Protein AF-A0AAV9BEG5-F1 (afdb_monomer_lite)

Sequence (124 aa):
MAVQIPEHLAKHAKHTQTSGGVSIRSVDGPQRRSVVCEASPNKKPDSAAKRARQSEKRRLYNKAKKSEVKTRMKKVFEALEVLKKKPEPQAEELVPVEKLIGEAYSAIDKAVNSGLLKQCSRFA

Organism: Acorus gramineus (NCBI:txid55184)

Structure (mmCIF, N/CA/C/O backbone):
data_AF-A0AAV9BEG5-F1
#
_entry.id   AF-A0AAV9BEG5-F1
#
loop_
_atom_site.group_PDB
_atom_site.id
_atom_site.type_symbol
_atom_site.label_atom_id
_atom_site.label_alt_id
_atom_site.label_comp_id
_atom_site.label_asym_id
_atom_site.label_entity_id
_atom_site.label_seq_id
_atom_site.pdbx_PDB_ins_code
_atom_site.Cartn_x
_atom_site.Cartn_y
_atom_site.Cartn_z
_atom_site.occupancy
_atom_site.B_iso_or_equiv
_atom_site.auth_seq_id
_atom_site.auth_comp_id
_atom_site.auth_asym_id
_atom_site.auth_atom_id
_atom_site.pdbx_PDB_model_num
ATOM 1 N N . MET A 1 1 ? -37.177 -30.168 -10.537 1.00 41.28 1 MET A N 1
ATOM 2 C CA . MET A 1 1 ? -36.315 -31.125 -9.816 1.00 41.28 1 MET A CA 1
ATOM 3 C C . MET A 1 1 ? -35.886 -32.208 -10.789 1.00 41.28 1 MET A C 1
ATOM 5 O O . MET A 1 1 ? -36.743 -32.943 -11.248 1.00 41.28 1 MET A O 1
ATOM 9 N N . ALA A 1 2 ? -34.604 -32.249 -11.139 1.00 39.66 2 ALA A N 1
ATOM 10 C CA . ALA A 1 2 ? -33.922 -33.407 -11.721 1.00 39.66 2 ALA A CA 1
ATOM 11 C C . ALA A 1 2 ? -32.423 -33.150 -11.529 1.00 39.66 2 ALA A C 1
ATOM 13 O O . ALA A 1 2 ? -31.738 -32.581 -12.373 1.00 39.66 2 ALA A O 1
ATOM 14 N N . VAL A 1 3 ? -31.975 -33.436 -10.311 1.00 42.16 3 VAL A N 1
ATOM 15 C CA . VAL A 1 3 ? -30.566 -33.614 -9.967 1.00 42.16 3 VAL A CA 1
ATOM 16 C C . VAL A 1 3 ? -30.187 -34.986 -10.515 1.00 42.16 3 VAL A C 1
ATOM 18 O O . VAL A 1 3 ? -30.962 -35.904 -10.287 1.00 42.16 3 VAL A O 1
ATOM 21 N N . GLN A 1 4 ? -29.068 -35.115 -11.235 1.00 36.66 4 GLN A N 1
ATOM 22 C CA . GLN A 1 4 ? -28.200 -36.301 -11.179 1.00 36.66 4 GLN A CA 1
ATOM 23 C C . GLN A 1 4 ? -26.872 -36.040 -11.930 1.00 36.66 4 GLN A C 1
ATOM 25 O O . GLN A 1 4 ? -26.803 -35.991 -13.153 1.00 36.66 4 GLN A O 1
ATOM 30 N N . ILE A 1 5 ? -25.811 -35.874 -11.150 1.00 46.75 5 ILE A N 1
ATOM 31 C CA . ILE A 1 5 ? -24.390 -36.193 -11.403 1.00 46.75 5 ILE A CA 1
ATOM 32 C C . ILE A 1 5 ? -23.997 -36.994 -10.132 1.00 46.75 5 ILE A C 1
ATOM 34 O O . ILE A 1 5 ? -24.622 -36.693 -9.107 1.00 46.75 5 ILE A O 1
ATOM 38 N N . PRO A 1 6 ? -23.009 -37.923 -10.057 1.00 48.59 6 PRO A N 1
ATOM 39 C CA . PRO A 1 6 ? -21.969 -38.367 -11.014 1.00 48.59 6 PRO A CA 1
ATOM 40 C C . PRO A 1 6 ? -21.786 -39.904 -11.106 1.00 48.59 6 PRO A C 1
ATOM 42 O O . PRO A 1 6 ? -22.209 -40.634 -10.221 1.00 48.59 6 PRO A O 1
ATOM 45 N N . GLU A 1 7 ? -20.960 -40.383 -12.046 1.00 49.00 7 GLU A N 1
ATOM 46 C CA . GLU A 1 7 ? -20.067 -41.520 -11.760 1.00 49.00 7 GLU A CA 1
ATOM 47 C C . GLU A 1 7 ? -18.611 -41.224 -12.178 1.00 49.00 7 GLU A C 1
ATOM 49 O O . GLU A 1 7 ? -18.271 -41.023 -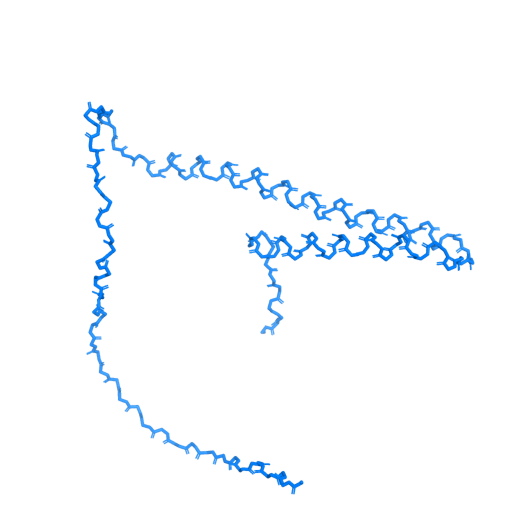13.341 1.00 49.00 7 GLU A O 1
ATOM 54 N N . HIS A 1 8 ? -17.764 -41.150 -11.148 1.00 39.94 8 HIS A N 1
ATOM 55 C CA . HIS A 1 8 ? -16.357 -41.575 -11.054 1.00 39.94 8 HIS A CA 1
ATOM 56 C C . HIS A 1 8 ? -16.105 -42.941 -11.765 1.00 39.94 8 HIS A C 1
ATOM 58 O O . HIS A 1 8 ? -17.055 -43.676 -11.965 1.00 39.94 8 HIS A O 1
ATOM 64 N N . LEU A 1 9 ? -14.930 -43.460 -12.146 1.00 40.06 9 LEU A N 1
ATOM 65 C CA . LEU A 1 9 ? -13.501 -43.251 -11.885 1.00 40.06 9 LEU A CA 1
ATOM 66 C C . LEU A 1 9 ? -12.718 -44.209 -12.833 1.00 40.06 9 LEU A C 1
ATOM 68 O O . LEU A 1 9 ? -13.266 -45.220 -13.253 1.00 40.06 9 LEU A O 1
ATOM 72 N N . ALA A 1 10 ? -11.410 -43.964 -13.009 1.00 41.59 10 ALA A N 1
ATOM 73 C CA . ALA A 1 10 ? -10.344 -44.887 -13.473 1.00 41.59 10 ALA A CA 1
ATOM 74 C C . ALA A 1 10 ? -10.103 -44.965 -15.002 1.00 41.59 10 ALA A C 1
ATOM 76 O O . ALA A 1 10 ? -10.878 -45.529 -15.757 1.00 41.59 10 ALA A O 1
ATOM 77 N N . LYS A 1 11 ? -9.097 -44.252 -15.539 1.00 40.84 11 LYS A N 1
ATOM 78 C CA . LYS A 1 11 ? -7.650 -44.593 -15.610 1.00 40.84 11 LYS A CA 1
ATOM 79 C C . LYS A 1 11 ? -7.363 -45.861 -16.435 1.00 40.84 11 LYS A C 1
ATOM 81 O O . LYS A 1 11 ? -7.625 -46.948 -15.955 1.00 40.84 11 LYS A O 1
ATOM 86 N N . HIS A 1 12 ? -6.687 -45.718 -17.584 1.00 33.56 12 HIS A N 1
ATOM 87 C CA . HIS A 1 12 ? -5.327 -46.249 -17.781 1.00 33.56 12 HIS A CA 1
ATOM 88 C C . HIS A 1 12 ? -4.640 -45.702 -19.051 1.00 33.56 12 HIS A C 1
ATOM 90 O O . HIS A 1 12 ? -5.161 -45.746 -20.159 1.00 33.56 12 HIS A O 1
ATOM 96 N N . ALA A 1 13 ? -3.444 -45.170 -18.792 1.00 36.59 13 ALA A N 1
ATOM 97 C CA . ALA A 1 13 ? -2.282 -44.870 -19.625 1.00 36.59 13 ALA A CA 1
ATOM 98 C C . ALA A 1 13 ? -2.229 -45.361 -21.083 1.00 36.59 13 ALA A C 1
ATOM 100 O O . ALA A 1 13 ? -2.401 -46.551 -21.320 1.00 36.59 13 ALA A O 1
ATOM 101 N N . LYS A 1 14 ? -1.724 -44.486 -21.977 1.00 36.12 14 LYS A N 1
ATOM 102 C CA . LYS A 1 14 ? -0.589 -44.782 -22.882 1.00 36.12 14 LYS A CA 1
ATOM 103 C C . LYS A 1 14 ? 0.304 -43.541 -23.041 1.00 36.12 14 LYS A C 1
ATOM 105 O O . LYS A 1 14 ? -0.164 -42.467 -23.403 1.00 36.12 14 LYS A O 1
ATOM 110 N N . HIS A 1 15 ? 1.585 -43.700 -22.715 1.00 32.56 15 HIS A N 1
ATOM 111 C CA . HIS A 1 15 ? 2.671 -42.790 -23.073 1.00 32.56 15 HIS A CA 1
ATOM 112 C C . HIS A 1 15 ? 3.015 -42.957 -24.553 1.00 32.56 15 HIS A C 1
ATOM 114 O O . HIS A 1 15 ? 3.230 -44.084 -24.987 1.00 32.56 15 HIS A O 1
ATOM 120 N N . THR A 1 16 ? 3.213 -41.850 -25.266 1.00 36.50 16 THR A N 1
ATOM 121 C CA . THR A 1 16 ? 4.138 -41.787 -26.407 1.00 36.50 16 THR A CA 1
ATOM 122 C C . THR A 1 16 ? 4.803 -40.417 -26.416 1.00 36.50 16 THR A C 1
ATOM 124 O O . THR A 1 16 ? 4.159 -39.394 -26.638 1.00 36.50 16 THR A O 1
ATOM 127 N N . GLN A 1 17 ? 6.100 -40.413 -26.119 1.00 39.44 17 GLN A N 1
ATOM 128 C CA . GLN A 1 17 ? 6.995 -39.285 -26.332 1.00 39.44 17 GLN A CA 1
ATOM 129 C C . GLN A 1 17 ? 7.262 -39.165 -27.834 1.00 39.44 17 GLN A C 1
ATOM 131 O O . GLN A 1 17 ? 7.709 -40.140 -28.429 1.00 39.44 17 GLN A O 1
ATOM 136 N N . THR A 1 18 ? 7.065 -37.990 -28.432 1.00 33.19 18 THR A N 1
ATOM 137 C CA . THR A 1 18 ? 7.748 -37.628 -29.683 1.00 33.19 18 THR A CA 1
ATOM 138 C C . THR A 1 18 ? 8.063 -36.136 -29.680 1.00 33.19 18 THR A C 1
ATOM 140 O O . THR A 1 18 ? 7.176 -35.286 -29.642 1.00 33.19 18 THR A O 1
ATOM 143 N N . SER A 1 19 ? 9.356 -35.844 -29.700 1.00 42.41 19 SER A N 1
ATOM 144 C CA . SER A 1 19 ? 9.985 -34.549 -29.940 1.00 42.41 19 SER A CA 1
ATOM 145 C C . SER A 1 19 ? 9.446 -33.847 -31.193 1.00 42.41 19 SER A C 1
ATOM 147 O O . SER A 1 19 ? 9.484 -34.421 -32.279 1.00 42.41 19 SER A O 1
ATOM 149 N N . GLY A 1 20 ? 9.032 -32.586 -31.073 1.00 36.75 20 GLY A N 1
ATOM 150 C CA . GLY A 1 20 ? 8.666 -31.746 -32.217 1.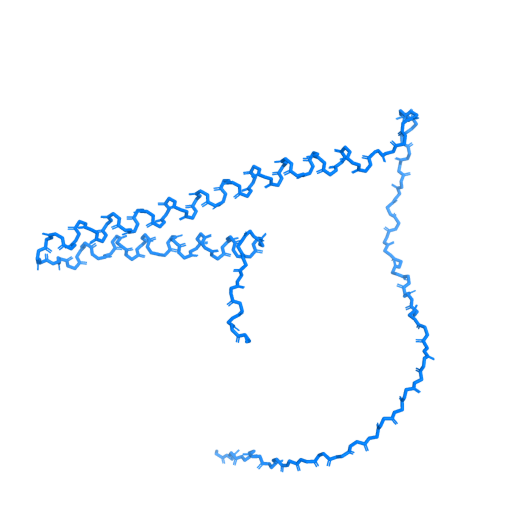00 36.75 20 GLY A CA 1
ATOM 151 C C . GLY A 1 20 ? 8.671 -30.274 -31.817 1.00 36.75 20 GLY A C 1
ATOM 152 O O . GLY A 1 20 ? 8.039 -29.904 -30.835 1.00 36.75 20 GLY A O 1
ATOM 153 N N . GLY A 1 21 ? 9.465 -29.467 -32.520 1.00 38.88 21 GLY A N 1
ATOM 154 C CA . GLY A 1 21 ? 9.955 -28.158 -32.088 1.00 38.88 21 GLY A CA 1
ATOM 155 C C . GLY A 1 21 ? 8.910 -27.098 -31.728 1.00 38.88 21 GLY A C 1
ATOM 156 O O . GLY A 1 21 ? 7.783 -27.071 -32.219 1.00 38.88 21 GLY A O 1
ATOM 157 N N . VAL A 1 22 ? 9.343 -26.162 -30.881 1.00 38.16 22 VAL A N 1
ATOM 158 C CA . VAL A 1 22 ? 8.612 -24.933 -30.562 1.00 38.16 22 VAL A CA 1
ATOM 159 C C . VAL A 1 22 ? 8.557 -24.068 -31.823 1.00 38.16 22 VAL A C 1
ATOM 161 O O . VAL A 1 22 ? 9.480 -23.315 -32.121 1.00 38.16 22 VAL A O 1
ATOM 164 N N . SER A 1 23 ? 7.467 -24.186 -32.580 1.00 46.78 23 SER A N 1
ATOM 165 C CA . SER A 1 23 ? 7.126 -23.250 -33.649 1.00 46.78 23 SER A CA 1
ATOM 166 C C . SER A 1 23 ? 6.717 -21.923 -33.014 1.00 46.78 23 SER A C 1
ATOM 168 O O . SER A 1 23 ? 5.563 -21.732 -32.624 1.00 46.78 23 SER A O 1
ATOM 170 N N . ILE A 1 24 ? 7.670 -21.002 -32.893 1.00 49.75 24 ILE A N 1
ATOM 171 C CA . ILE A 1 24 ? 7.411 -19.624 -32.479 1.00 49.75 24 ILE A CA 1
ATOM 172 C C . ILE A 1 24 ? 6.557 -18.989 -33.582 1.00 49.75 24 ILE A C 1
ATOM 174 O O . ILE A 1 24 ? 7.052 -18.687 -34.664 1.00 49.75 24 ILE A O 1
ATOM 178 N N . ARG A 1 25 ? 5.248 -18.847 -33.355 1.00 47.00 25 ARG A N 1
ATOM 179 C CA . ARG A 1 25 ? 4.385 -18.082 -34.261 1.00 47.00 25 ARG A CA 1
ATOM 180 C C . ARG A 1 25 ? 4.779 -16.614 -34.130 1.00 47.00 25 ARG A C 1
ATOM 182 O O . ARG A 1 25 ? 4.572 -16.021 -33.071 1.00 47.00 25 ARG A O 1
ATOM 189 N N . SER A 1 26 ? 5.366 -16.051 -35.181 1.00 47.28 26 SER A N 1
ATOM 190 C CA . SER A 1 26 ? 5.601 -14.615 -35.293 1.00 47.28 26 SER A CA 1
ATOM 191 C C . SER A 1 26 ? 4.254 -13.906 -35.224 1.00 47.28 26 SER A C 1
ATOM 193 O O . SER A 1 26 ? 3.425 -14.024 -36.120 1.00 47.28 26 SER A O 1
ATOM 195 N N . VAL A 1 27 ? 4.002 -13.219 -34.115 1.00 53.44 27 VAL A N 1
ATOM 196 C CA . VAL A 1 27 ? 2.911 -12.256 -34.031 1.00 53.44 27 VAL A CA 1
ATOM 197 C C . VAL A 1 27 ? 3.349 -11.024 -34.814 1.00 53.44 27 VAL A C 1
ATOM 199 O O . VAL A 1 27 ? 4.158 -10.235 -34.327 1.00 53.44 27 VAL A O 1
ATOM 202 N N . ASP A 1 28 ? 2.840 -10.873 -36.036 1.00 51.19 28 ASP A N 1
ATOM 203 C CA . ASP A 1 28 ? 2.933 -9.628 -36.803 1.00 51.19 28 ASP A CA 1
ATOM 204 C C . ASP A 1 28 ? 2.076 -8.557 -36.113 1.00 51.19 28 ASP A C 1
ATOM 206 O O . ASP A 1 28 ? 0.944 -8.257 -36.487 1.00 51.19 28 ASP A O 1
ATOM 210 N N . GLY A 1 29 ? 2.605 -8.017 -35.015 1.00 57.19 29 GLY A N 1
ATOM 211 C CA . GLY A 1 29 ? 2.095 -6.800 -34.401 1.00 57.19 29 GLY A CA 1
ATOM 212 C C . GLY A 1 29 ? 2.393 -5.598 -35.304 1.00 57.19 29 GLY A C 1
ATOM 213 O O . GLY A 1 29 ? 3.387 -5.616 -36.034 1.00 57.19 29 GLY A O 1
ATOM 214 N N . PRO A 1 30 ? 1.570 -4.534 -35.260 1.00 51.09 30 PRO A N 1
ATOM 215 C CA . PRO A 1 30 ? 1.730 -3.380 -36.136 1.00 51.09 30 PRO A CA 1
ATOM 216 C C . PRO A 1 30 ? 3.145 -2.820 -35.999 1.00 51.09 30 PRO A C 1
ATOM 218 O O . PRO A 1 30 ? 3.570 -2.443 -34.901 1.00 51.09 30 PRO A O 1
ATOM 221 N N . GLN A 1 31 ? 3.875 -2.806 -37.120 1.00 56.38 31 GLN A N 1
ATOM 222 C CA . GLN A 1 31 ? 5.235 -2.292 -37.209 1.00 56.38 31 GLN A CA 1
ATOM 223 C C . GLN A 1 31 ? 5.262 -0.870 -36.653 1.00 56.38 31 GLN A C 1
ATOM 225 O O . GLN A 1 31 ? 4.831 0.092 -37.292 1.00 56.38 31 GLN A O 1
ATOM 230 N N . ARG A 1 32 ? 5.770 -0.727 -35.427 1.00 57.41 32 ARG A N 1
ATOM 231 C CA . ARG A 1 32 ? 6.131 0.576 -34.884 1.00 57.41 32 ARG A CA 1
ATOM 232 C C . ARG A 1 32 ? 7.225 1.110 -35.794 1.00 57.41 32 ARG A C 1
ATOM 234 O O . ARG A 1 32 ? 8.350 0.627 -35.720 1.00 57.41 32 ARG A O 1
ATOM 241 N N . ARG A 1 33 ? 6.887 2.068 -36.662 1.00 55.16 33 ARG A N 1
ATOM 242 C CA . ARG A 1 33 ? 7.860 2.834 -37.446 1.00 55.16 33 ARG A CA 1
ATOM 243 C C . ARG A 1 33 ? 8.948 3.319 -36.489 1.00 55.16 33 ARG A C 1
ATOM 245 O O . ARG A 1 33 ? 8.705 4.193 -35.658 1.00 55.16 33 ARG A O 1
ATOM 252 N N . SER A 1 34 ? 10.125 2.708 -36.567 1.00 53.28 34 SER A N 1
ATOM 253 C CA . SER A 1 34 ? 11.308 3.172 -35.863 1.00 53.28 34 SER A CA 1
ATOM 254 C C . SER A 1 34 ? 11.764 4.440 -36.566 1.00 53.28 34 SER A C 1
ATOM 256 O O . SER A 1 34 ? 12.466 4.383 -37.572 1.00 53.28 34 SER A O 1
ATOM 258 N N . VAL A 1 35 ? 11.321 5.591 -36.071 1.00 52.88 35 VAL A N 1
ATOM 259 C CA . VAL A 1 35 ? 11.958 6.858 -36.417 1.00 52.88 35 VAL A CA 1
ATOM 260 C C . VAL A 1 35 ? 13.346 6.808 -35.784 1.00 52.88 35 VAL A C 1
ATOM 262 O O . VAL A 1 35 ? 13.502 6.968 -34.574 1.00 52.88 35 VAL A O 1
ATOM 265 N N . VAL A 1 36 ? 14.343 6.469 -36.598 1.00 49.38 36 VAL A N 1
ATOM 266 C CA . VAL A 1 36 ? 15.755 6.583 -36.243 1.00 49.38 36 VAL A CA 1
ATOM 267 C C . VAL A 1 36 ? 16.060 8.077 -36.197 1.00 49.38 36 VAL A C 1
ATOM 269 O O . VAL A 1 36 ? 16.194 8.720 -37.231 1.00 49.38 36 VAL A O 1
ATOM 272 N N . CYS A 1 37 ? 16.130 8.649 -34.996 1.00 52.97 37 CYS A N 1
ATOM 273 C CA . CYS A 1 37 ? 16.868 9.891 -34.812 1.00 52.97 37 CYS A CA 1
ATOM 274 C C . CYS A 1 37 ? 18.356 9.558 -34.945 1.00 52.97 37 CYS A C 1
ATOM 276 O O . CYS A 1 37 ? 18.903 8.825 -34.117 1.00 52.97 37 CYS A O 1
ATOM 278 N N . GLU A 1 38 ? 18.999 10.108 -35.972 1.00 54.25 38 GLU A N 1
ATOM 279 C CA . GLU A 1 38 ? 20.453 10.152 -36.136 1.00 54.25 38 GLU A CA 1
ATOM 280 C C . GLU A 1 38 ? 21.106 11.037 -35.060 1.00 54.25 38 GLU A C 1
ATOM 282 O O . GLU A 1 38 ? 21.618 12.121 -35.310 1.00 54.25 38 GLU A O 1
ATOM 287 N N . ALA A 1 39 ? 21.074 10.579 -33.815 1.00 54.34 39 ALA A N 1
ATOM 288 C CA . ALA A 1 39 ? 21.858 11.140 -32.725 1.00 54.34 39 ALA A CA 1
ATOM 289 C C . ALA A 1 39 ? 22.340 9.975 -31.861 1.00 54.34 39 ALA A C 1
ATOM 291 O O . ALA A 1 39 ? 21.837 9.720 -30.768 1.00 54.34 39 ALA A O 1
ATOM 292 N N . SER A 1 40 ? 23.269 9.195 -32.410 1.00 56.94 40 SER A N 1
ATOM 293 C CA . SER A 1 40 ? 23.811 8.007 -31.758 1.00 56.94 40 SER A CA 1
ATOM 294 C C . SER A 1 40 ? 24.975 8.408 -30.841 1.00 56.94 40 SER A C 1
ATOM 296 O O . SER A 1 40 ? 26.044 8.757 -31.344 1.00 56.94 40 SER A O 1
ATOM 298 N N . PRO A 1 41 ? 24.862 8.358 -29.499 1.00 60.72 41 PRO A N 1
ATOM 299 C CA . PRO A 1 41 ? 26.057 8.194 -28.690 1.00 60.72 41 PRO A CA 1
ATOM 300 C C . PRO A 1 41 ? 26.603 6.790 -28.988 1.00 60.72 41 PRO A C 1
ATOM 302 O O . PRO A 1 41 ? 25.924 5.801 -28.728 1.00 60.72 41 PRO A O 1
ATOM 305 N N . ASN A 1 42 ? 27.828 6.702 -29.516 1.00 62.97 42 ASN A N 1
ATOM 306 C CA . ASN A 1 42 ? 28.557 5.478 -29.913 1.00 62.97 42 ASN A CA 1
ATOM 307 C C . ASN A 1 42 ? 28.832 4.459 -28.772 1.00 62.97 42 ASN A C 1
ATOM 309 O O . ASN A 1 42 ? 29.795 3.694 -28.810 1.00 62.97 42 ASN A O 1
ATOM 313 N N . LYS A 1 43 ? 28.019 4.429 -27.714 1.00 67.69 43 LYS A N 1
ATOM 314 C CA . LYS A 1 43 ? 28.169 3.542 -26.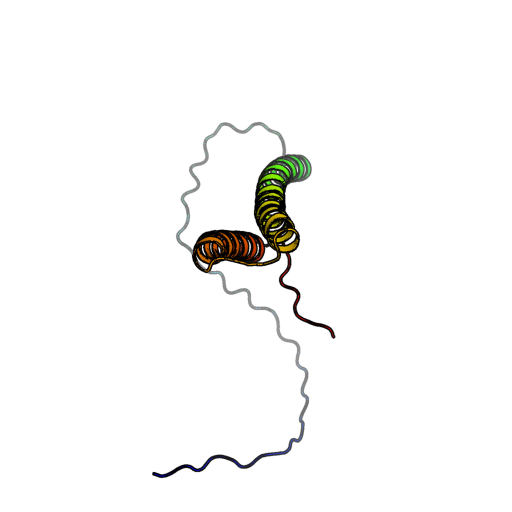560 1.00 67.69 43 LYS A CA 1
ATOM 315 C C . LYS A 1 43 ? 27.123 2.439 -26.644 1.00 67.69 43 LYS A C 1
ATOM 317 O O . LYS A 1 43 ? 25.924 2.713 -26.661 1.00 67.69 43 LYS A O 1
ATOM 322 N N . LYS A 1 44 ? 27.586 1.184 -26.662 1.00 74.56 44 LYS A N 1
ATOM 323 C CA . LYS A 1 44 ? 26.710 0.009 -26.571 1.00 74.56 44 LYS A CA 1
ATOM 324 C C . LYS A 1 44 ? 25.767 0.177 -25.370 1.00 74.56 44 LYS A C 1
ATOM 326 O O . LYS A 1 44 ? 26.223 0.639 -24.321 1.00 74.56 44 LYS A O 1
ATOM 331 N N . PRO A 1 45 ? 24.476 -0.178 -25.490 1.00 74.25 45 PRO A N 1
ATOM 332 C CA . PRO A 1 45 ? 23.547 -0.082 -24.375 1.00 74.25 45 PRO A CA 1
ATOM 333 C C . PRO A 1 45 ? 24.033 -0.981 -23.235 1.00 74.25 45 PRO A C 1
ATOM 335 O O . PRO A 1 45 ? 23.955 -2.206 -23.314 1.00 74.25 45 PRO A O 1
ATOM 338 N N . ASP A 1 46 ? 24.548 -0.362 -22.173 1.00 85.75 46 ASP A N 1
ATOM 339 C CA . ASP A 1 46 ? 25.018 -1.087 -21.003 1.00 85.75 46 ASP A CA 1
ATOM 340 C C . ASP A 1 46 ? 23.815 -1.625 -20.213 1.00 85.75 46 ASP A C 1
ATOM 342 O O . ASP A 1 46 ? 23.082 -0.905 -19.519 1.00 85.75 46 ASP A O 1
ATOM 346 N N . SER A 1 47 ? 23.591 -2.930 -20.359 1.00 88.75 47 SER A N 1
ATOM 347 C CA . SER A 1 47 ? 22.536 -3.658 -19.660 1.00 88.75 47 SER A CA 1
ATOM 348 C C . SER A 1 47 ? 22.676 -3.566 -18.136 1.00 88.75 47 SER A C 1
ATOM 350 O O . SER A 1 47 ? 21.656 -3.535 -17.439 1.00 88.75 47 SER A O 1
ATOM 352 N N . ALA A 1 48 ? 23.906 -3.457 -17.618 1.00 89.00 48 ALA A N 1
ATOM 353 C CA . ALA A 1 48 ? 24.176 -3.351 -16.191 1.00 89.00 48 ALA A CA 1
ATOM 354 C C . ALA A 1 48 ? 23.716 -1.990 -15.657 1.00 89.00 48 ALA A C 1
ATOM 356 O O . ALA A 1 48 ? 22.897 -1.939 -14.733 1.00 89.00 48 ALA A O 1
ATOM 357 N N . ALA A 1 49 ? 24.118 -0.893 -16.309 1.00 89.25 49 ALA A N 1
ATOM 358 C CA . ALA A 1 49 ? 23.643 0.448 -15.972 1.00 89.25 49 ALA A CA 1
ATOM 359 C C . ALA A 1 49 ? 22.109 0.569 -16.040 1.00 89.25 49 ALA A C 1
ATOM 361 O O . ALA A 1 49 ? 21.494 1.234 -15.202 1.00 89.25 49 ALA A O 1
ATOM 362 N N . LYS A 1 50 ? 21.451 -0.104 -16.996 1.00 91.62 50 LYS A N 1
ATOM 363 C CA . LYS A 1 50 ? 19.980 -0.141 -17.069 1.00 91.62 50 LYS A CA 1
ATOM 364 C C . LYS A 1 50 ? 19.362 -0.836 -15.853 1.00 91.62 50 LYS A C 1
ATOM 366 O O . LYS A 1 50 ? 18.392 -0.320 -15.295 1.00 91.62 50 LYS A O 1
ATOM 371 N N . ARG A 1 51 ? 19.898 -1.987 -15.429 1.00 93.75 51 ARG A N 1
ATOM 372 C CA . ARG A 1 51 ? 19.390 -2.707 -14.249 1.00 93.75 51 ARG A CA 1
ATOM 373 C C . ARG A 1 51 ? 19.578 -1.910 -12.962 1.00 93.75 51 ARG A C 1
ATOM 375 O O . ARG A 1 51 ? 18.662 -1.925 -12.147 1.00 93.75 51 ARG A O 1
ATOM 382 N N . ALA A 1 52 ? 20.685 -1.181 -12.814 1.00 93.31 52 ALA A N 1
ATOM 383 C CA . ALA A 1 52 ? 20.916 -0.300 -11.667 1.00 93.31 52 ALA A CA 1
ATOM 384 C C . ALA A 1 52 ? 19.851 0.812 -11.570 1.00 93.31 52 ALA A C 1
ATOM 386 O O . ALA A 1 52 ? 19.186 0.956 -10.548 1.00 93.31 52 ALA A O 1
ATOM 387 N N . ARG A 1 53 ? 19.567 1.521 -12.673 1.00 93.56 53 ARG A N 1
ATOM 388 C CA . ARG A 1 53 ? 18.506 2.553 -12.685 1.00 93.56 53 ARG A CA 1
ATOM 389 C C . ARG A 1 53 ? 17.120 1.970 -12.391 1.00 93.56 53 ARG A C 1
ATOM 391 O O . ARG A 1 53 ? 16.309 2.560 -11.678 1.00 93.56 53 ARG A O 1
ATOM 398 N N . GLN A 1 54 ? 16.822 0.801 -12.958 1.00 95.25 54 GLN A N 1
ATOM 399 C CA . GLN A 1 54 ? 15.545 0.124 -12.727 1.00 95.25 54 GLN A CA 1
ATOM 400 C C . GLN A 1 54 ? 15.405 -0.377 -11.286 1.00 95.25 54 GLN A C 1
ATOM 402 O O . GLN A 1 54 ? 14.307 -0.296 -10.728 1.00 95.25 54 GLN A O 1
ATOM 407 N N . SER A 1 55 ? 16.481 -0.890 -10.685 1.00 94.12 55 SER A N 1
ATOM 408 C CA . SER A 1 55 ? 16.465 -1.389 -9.311 1.00 94.12 55 SER A CA 1
ATOM 409 C C . SER A 1 55 ? 16.254 -0.252 -8.318 1.00 94.12 55 SER A C 1
ATOM 411 O O . SER A 1 55 ? 15.439 -0.408 -7.414 1.00 94.12 55 SER A O 1
ATOM 413 N N . GLU A 1 56 ? 16.864 0.915 -8.527 1.00 95.75 56 GLU A N 1
ATOM 414 C CA . GLU A 1 56 ? 16.639 2.102 -7.695 1.00 95.75 56 GLU A CA 1
ATOM 415 C C . GLU A 1 56 ? 15.187 2.584 -7.759 1.00 95.75 56 GLU A C 1
ATOM 417 O O . GLU A 1 56 ? 14.550 2.772 -6.717 1.00 95.75 56 GLU A O 1
ATOM 422 N N . LYS A 1 57 ? 14.618 2.691 -8.969 1.00 95.75 57 LYS A N 1
ATOM 423 C CA . LYS A 1 57 ? 13.208 3.071 -9.153 1.00 95.75 57 LYS A CA 1
ATOM 424 C C . LYS A 1 57 ? 12.265 2.092 -8.451 1.00 95.75 57 LYS A C 1
ATOM 426 O O . LYS A 1 57 ? 11.362 2.507 -7.724 1.00 95.75 57 LYS A O 1
ATOM 431 N N . ARG A 1 58 ? 12.485 0.785 -8.640 1.00 94.00 58 ARG A N 1
ATOM 432 C CA . ARG A 1 58 ? 11.689 -0.262 -7.980 1.00 94.00 58 ARG A CA 1
ATOM 433 C C . ARG A 1 58 ? 11.889 -0.240 -6.465 1.00 94.00 58 ARG A C 1
ATOM 435 O O . ARG A 1 58 ? 10.919 -0.362 -5.732 1.00 94.00 58 ARG A O 1
ATOM 442 N N . ARG A 1 59 ? 13.109 -0.011 -5.972 1.00 94.50 59 ARG A N 1
ATOM 443 C CA . ARG A 1 59 ? 13.407 0.073 -4.533 1.00 94.50 59 ARG A CA 1
ATOM 444 C C . ARG A 1 59 ? 12.589 1.170 -3.857 1.00 94.50 59 ARG A C 1
ATOM 446 O O . ARG A 1 59 ? 12.005 0.912 -2.809 1.00 94.50 59 ARG A O 1
ATOM 453 N N . LEU A 1 60 ? 12.528 2.366 -4.447 1.00 94.50 60 LEU A N 1
ATOM 454 C CA . LEU A 1 60 ? 11.769 3.492 -3.889 1.00 94.50 60 LEU A CA 1
ATOM 455 C C . LEU A 1 60 ? 10.261 3.211 -3.863 1.00 94.50 60 LEU A C 1
ATOM 457 O O . LEU A 1 60 ? 9.631 3.379 -2.819 1.00 94.50 60 LEU A O 1
ATOM 461 N N . TYR A 1 61 ? 9.705 2.705 -4.968 1.00 92.12 61 TYR A N 1
ATOM 462 C CA . TYR A 1 61 ? 8.289 2.332 -5.049 1.00 92.12 61 TYR A CA 1
ATOM 463 C C . TYR A 1 61 ? 7.923 1.249 -4.021 1.00 92.12 61 TYR A C 1
ATOM 465 O O . TYR A 1 61 ? 6.968 1.390 -3.254 1.00 92.12 61 TYR A O 1
ATOM 473 N N . ASN A 1 62 ? 8.740 0.197 -3.942 1.00 92.62 62 ASN A N 1
ATOM 474 C CA . ASN A 1 62 ? 8.519 -0.918 -3.031 1.00 92.62 62 ASN A CA 1
ATOM 475 C C . ASN A 1 62 ? 8.655 -0.485 -1.566 1.00 92.62 62 ASN A C 1
ATOM 477 O O . ASN A 1 62 ? 7.901 -0.961 -0.718 1.00 92.62 62 ASN A O 1
ATOM 481 N N . LYS A 1 63 ? 9.594 0.422 -1.258 1.00 93.62 63 LYS A N 1
ATOM 482 C CA . LYS A 1 63 ? 9.766 0.983 0.088 1.00 93.62 63 LYS A CA 1
ATOM 483 C C . LYS A 1 63 ? 8.514 1.741 0.518 1.00 93.62 63 LYS A C 1
ATOM 485 O O . LYS A 1 63 ? 7.993 1.438 1.586 1.00 93.62 63 LYS A O 1
ATOM 490 N N . ALA A 1 64 ? 8.008 2.644 -0.326 1.00 92.62 64 ALA A N 1
ATOM 491 C CA . ALA A 1 64 ? 6.817 3.441 -0.032 1.00 92.62 64 ALA A CA 1
ATOM 492 C C . ALA A 1 64 ? 5.591 2.558 0.254 1.00 92.62 64 ALA A C 1
ATOM 494 O O . ALA A 1 64 ? 4.913 2.731 1.267 1.00 92.62 64 ALA A O 1
ATOM 495 N N . LYS A 1 65 ? 5.352 1.548 -0.588 1.00 91.38 65 LYS A N 1
ATOM 496 C CA . LYS A 1 65 ? 4.210 0.641 -0.436 1.00 91.38 65 LYS A CA 1
ATOM 497 C C . LYS A 1 65 ? 4.322 -0.288 0.775 1.00 91.38 65 LYS A C 1
ATOM 499 O O . LYS A 1 65 ? 3.335 -0.501 1.471 1.00 91.38 65 LYS A O 1
ATOM 504 N N . LYS A 1 66 ? 5.522 -0.782 1.100 1.00 91.06 66 LYS A N 1
ATOM 505 C CA . LYS A 1 66 ? 5.741 -1.564 2.332 1.00 91.06 66 LYS A CA 1
ATOM 506 C C . LYS A 1 66 ? 5.573 -0.711 3.593 1.00 91.06 66 LYS A C 1
ATOM 508 O O . LYS A 1 66 ? 5.009 -1.189 4.575 1.00 91.06 66 LYS A O 1
ATOM 513 N N . SER A 1 67 ? 6.019 0.549 3.575 1.00 93.75 67 SER A N 1
ATOM 514 C CA . SER A 1 67 ? 5.784 1.470 4.695 1.00 93.75 67 SER A CA 1
ATOM 515 C C . SER A 1 67 ? 4.311 1.861 4.841 1.00 93.75 67 SER A C 1
ATOM 517 O O . SER A 1 67 ? 3.833 1.989 5.965 1.00 93.75 67 SER A O 1
ATOM 519 N N . GLU A 1 68 ? 3.571 1.987 3.735 1.00 92.62 68 GLU A N 1
ATOM 520 C CA . GLU A 1 68 ? 2.122 2.234 3.748 1.00 92.62 68 GLU A CA 1
ATOM 521 C C . GLU A 1 68 ? 1.390 1.113 4.501 1.00 92.62 68 GLU A C 1
ATOM 523 O O . GLU A 1 68 ? 0.689 1.384 5.472 1.00 92.62 68 GLU A O 1
ATOM 528 N N . VAL A 1 69 ? 1.642 -0.152 4.151 1.00 92.62 69 VAL A N 1
ATOM 529 C CA . VAL A 1 69 ? 1.047 -1.301 4.856 1.00 92.62 69 VAL A CA 1
ATOM 530 C C . VAL A 1 69 ? 1.430 -1.305 6.340 1.00 92.62 69 VAL A C 1
ATOM 532 O O . VAL A 1 69 ? 0.556 -1.411 7.198 1.00 92.62 69 VAL A O 1
ATOM 535 N N . LYS A 1 70 ? 2.719 -1.123 6.670 1.00 93.25 70 LYS A N 1
ATOM 536 C CA . LYS A 1 70 ? 3.193 -1.134 8.066 1.00 93.25 70 LYS A CA 1
ATOM 537 C C . LYS A 1 70 ? 2.509 -0.063 8.922 1.00 93.25 70 LYS A C 1
ATOM 539 O O . LYS A 1 70 ? 2.137 -0.333 10.059 1.00 93.25 70 LYS A O 1
ATOM 544 N N . THR A 1 71 ? 2.355 1.146 8.388 1.00 95.50 71 THR A N 1
ATOM 545 C CA . THR A 1 71 ? 1.718 2.258 9.111 1.00 95.50 71 THR A CA 1
ATOM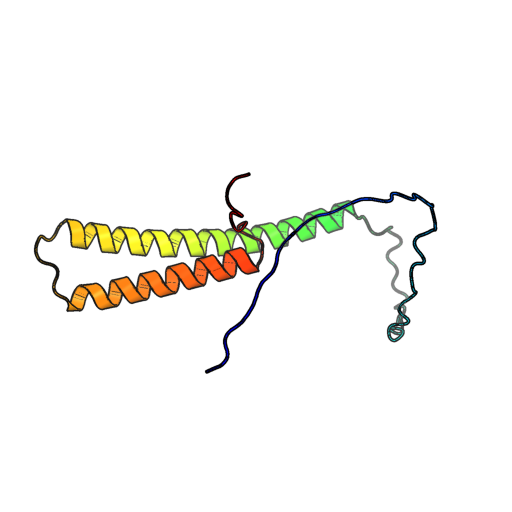 546 C C . THR A 1 71 ? 0.222 2.041 9.307 1.00 95.50 71 THR A C 1
ATOM 548 O O . THR A 1 71 ? -0.268 2.273 10.408 1.00 95.50 71 THR A O 1
ATOM 551 N N . ARG A 1 72 ? -0.496 1.538 8.294 1.00 93.12 72 ARG A N 1
ATOM 552 C CA . ARG A 1 72 ? -1.923 1.193 8.421 1.00 93.12 72 ARG A CA 1
ATOM 553 C C . ARG A 1 72 ? -2.145 0.087 9.457 1.00 93.12 72 ARG A C 1
ATOM 555 O O . ARG A 1 72 ? -3.017 0.240 10.300 1.00 93.12 72 ARG A O 1
ATOM 562 N N . MET A 1 73 ? -1.301 -0.950 9.476 1.00 91.69 73 MET A N 1
ATOM 563 C CA . MET A 1 73 ? -1.360 -1.987 10.520 1.00 91.69 73 MET A CA 1
ATOM 564 C C . MET A 1 73 ? -1.096 -1.418 11.916 1.00 91.69 73 MET A C 1
ATOM 566 O O . MET A 1 73 ? -1.807 -1.745 12.859 1.00 91.69 73 MET A O 1
ATOM 570 N N . LYS A 1 74 ? -0.091 -0.542 12.055 1.00 93.94 74 LYS A N 1
ATOM 571 C CA . LYS A 1 74 ? 0.246 0.066 13.348 1.00 93.94 74 LYS A CA 1
ATOM 572 C C . LYS A 1 74 ? -0.934 0.846 13.935 1.00 93.94 74 LYS A C 1
ATOM 574 O O . LYS A 1 74 ? -1.216 0.690 15.113 1.00 93.94 74 LYS A O 1
ATOM 579 N N . LYS A 1 75 ? -1.659 1.605 13.105 1.00 92.38 75 LYS A N 1
ATOM 580 C CA . LYS A 1 75 ? -2.871 2.332 13.525 1.00 92.38 75 LYS A CA 1
ATOM 581 C C . LYS A 1 75 ? -3.972 1.401 14.037 1.00 92.38 75 LYS A C 1
ATOM 583 O O . LYS A 1 75 ? -4.620 1.724 15.024 1.00 92.38 75 LYS A O 1
ATOM 588 N N . VAL A 1 76 ? -4.171 0.252 13.384 1.00 91.38 76 VAL A N 1
ATOM 589 C CA . VAL A 1 76 ? -5.140 -0.759 13.839 1.00 91.38 76 VAL A CA 1
ATOM 590 C C . VAL A 1 76 ? -4.736 -1.298 15.213 1.00 91.38 76 VAL A C 1
ATOM 592 O O . VAL A 1 76 ? -5.568 -1.345 16.111 1.00 91.38 76 VAL A O 1
ATOM 595 N N . PHE A 1 77 ? -3.459 -1.638 15.413 1.00 89.75 77 PHE A N 1
ATOM 596 C CA . PHE A 1 77 ? -2.985 -2.118 16.715 1.00 89.75 77 PHE A CA 1
ATOM 597 C C . PHE A 1 77 ? -3.096 -1.062 17.817 1.00 89.75 77 PHE A C 1
ATOM 599 O O . PHE A 1 77 ? -3.573 -1.382 18.898 1.00 89.75 77 PHE A O 1
ATOM 606 N N . GLU A 1 78 ? -2.737 0.192 17.540 1.00 89.56 78 GLU A N 1
ATOM 607 C CA . GLU A 1 78 ? -2.879 1.296 18.499 1.00 89.56 78 GLU A CA 1
ATOM 608 C C . GLU A 1 78 ? -4.345 1.490 18.921 1.00 89.56 78 GLU A C 1
ATOM 610 O O . GLU A 1 78 ? -4.628 1.624 20.110 1.00 89.56 78 GLU A O 1
ATOM 615 N N . ALA A 1 79 ? -5.289 1.435 17.974 1.00 86.88 79 ALA A N 1
ATOM 616 C CA . ALA A 1 79 ? -6.716 1.536 18.282 1.00 86.88 79 ALA A CA 1
ATOM 617 C C . ALA A 1 79 ? -7.208 0.358 19.146 1.00 86.88 79 ALA A C 1
ATOM 619 O O . ALA A 1 79 ? -7.937 0.559 20.118 1.00 86.88 79 ALA A O 1
ATOM 620 N N . LEU A 1 80 ? -6.757 -0.864 18.844 1.00 86.00 80 LEU A N 1
ATOM 621 C CA . LEU A 1 80 ? -7.091 -2.057 19.628 1.00 86.00 80 LEU A CA 1
ATOM 622 C C . LEU A 1 80 ? -6.467 -2.033 21.032 1.00 86.00 80 LEU A C 1
ATOM 624 O O . LEU A 1 80 ? -7.091 -2.483 21.989 1.00 86.00 80 LEU A O 1
ATOM 628 N N . GLU A 1 81 ? -5.255 -1.497 21.185 1.00 85.94 81 GLU A N 1
ATOM 629 C CA . GLU A 1 81 ? -4.591 -1.355 22.485 1.00 85.94 81 GLU A CA 1
ATOM 630 C C . GLU A 1 81 ? -5.301 -0.355 23.403 1.00 85.94 81 GLU A C 1
ATOM 632 O O . GLU A 1 81 ? -5.350 -0.570 24.616 1.00 85.94 81 GLU A O 1
ATOM 637 N N . VAL A 1 82 ? -5.852 0.729 22.847 1.00 84.56 82 VAL A N 1
ATOM 638 C CA . VAL A 1 82 ? -6.651 1.705 23.605 1.00 84.56 82 VAL A CA 1
ATOM 639 C C . VAL A 1 82 ? -7.950 1.067 24.092 1.00 84.56 82 VAL A C 1
ATOM 641 O O . VAL A 1 82 ? -8.276 1.187 25.273 1.00 84.56 82 VAL A O 1
ATOM 644 N N . LEU A 1 83 ? -8.646 0.338 23.217 1.00 77.62 83 LEU A N 1
ATOM 645 C CA . LEU A 1 83 ? -9.879 -0.368 23.568 1.00 77.62 83 LEU A CA 1
ATOM 646 C C . LEU A 1 83 ? -9.636 -1.479 24.591 1.00 77.62 83 LEU A C 1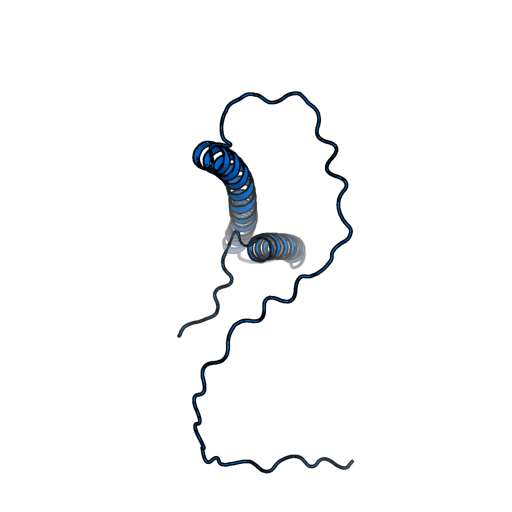
ATOM 648 O O . LEU A 1 83 ? -10.395 -1.604 25.538 1.00 77.62 83 LEU A O 1
ATOM 652 N N . LYS A 1 84 ? -8.532 -2.226 24.488 1.00 78.69 84 LYS A N 1
ATOM 653 C CA . LYS A 1 84 ? -8.179 -3.272 25.462 1.00 78.69 84 LYS A CA 1
ATOM 654 C C . LYS A 1 84 ? -7.968 -2.736 26.887 1.00 78.69 84 LYS A C 1
ATOM 656 O O . LYS A 1 84 ? -8.097 -3.490 27.846 1.00 78.69 84 LYS A O 1
ATOM 661 N N . LYS A 1 85 ? -7.607 -1.457 27.039 1.00 80.81 85 LYS A N 1
ATOM 662 C CA . LYS A 1 85 ? -7.395 -0.808 28.346 1.00 80.81 85 LYS A CA 1
ATOM 663 C C . LYS A 1 85 ? -8.687 -0.263 28.963 1.00 80.81 85 LYS A C 1
ATOM 665 O O . LYS A 1 85 ? -8.697 -0.000 30.163 1.00 80.81 85 LYS A O 1
ATOM 670 N N . LYS A 1 86 ? -9.754 -0.087 28.175 1.00 67.56 86 LYS A N 1
ATOM 671 C CA . LYS A 1 86 ? -11.069 0.360 28.651 1.00 67.56 86 LYS A CA 1
ATOM 672 C C . LYS A 1 86 ? -12.016 -0.853 28.735 1.00 67.56 86 LYS A C 1
ATOM 674 O O . LYS A 1 86 ? -12.246 -1.491 27.717 1.00 67.56 86 LYS A O 1
ATOM 679 N N . PRO A 1 87 ? -12.573 -1.196 29.908 1.00 58.50 87 PRO A N 1
ATOM 680 C CA . PRO A 1 87 ? -13.351 -2.428 30.076 1.00 58.50 87 PRO A CA 1
ATOM 681 C C . PRO A 1 87 ? -14.773 -2.420 29.475 1.00 58.50 87 PRO A C 1
ATOM 683 O O . PRO A 1 87 ? -15.405 -3.466 29.485 1.00 58.50 87 PRO A O 1
ATOM 686 N N . GLU A 1 88 ? -15.272 -1.310 28.915 1.00 50.97 88 GLU A N 1
ATOM 687 C CA . GLU A 1 88 ? -16.631 -1.214 28.345 1.00 50.97 88 GLU A CA 1
ATOM 688 C C . GLU A 1 88 ? -16.589 -0.542 26.957 1.00 50.97 88 GLU A C 1
ATOM 690 O O . GLU A 1 88 ? -16.541 0.690 26.868 1.00 50.97 88 GLU A O 1
ATOM 695 N N . PRO A 1 89 ? -16.538 -1.307 25.852 1.00 60.78 89 PRO A N 1
ATOM 696 C CA . PRO A 1 89 ? -16.509 -0.733 24.514 1.00 60.78 89 PRO A CA 1
ATOM 697 C C . PRO A 1 89 ? -17.912 -0.269 24.101 1.00 60.78 89 PRO A C 1
ATOM 699 O O . PRO A 1 89 ? -18.806 -1.073 23.839 1.00 60.78 89 PRO A O 1
ATOM 702 N N . GLN A 1 90 ? -18.099 1.047 23.998 1.00 62.59 90 GLN A N 1
ATOM 703 C CA . GLN A 1 90 ? -19.265 1.632 23.337 1.00 62.59 90 GLN A CA 1
ATOM 704 C C . GLN A 1 90 ? -19.265 1.242 21.853 1.00 62.59 90 GLN A C 1
ATOM 706 O O . GLN A 1 90 ? -18.243 1.350 21.175 1.00 62.59 90 GLN A O 1
ATOM 711 N N . ALA A 1 91 ? -20.424 0.827 21.330 1.00 63.25 91 ALA A N 1
ATOM 712 C CA . ALA A 1 91 ? -20.597 0.424 19.929 1.00 63.25 91 ALA A CA 1
ATOM 713 C C . ALA A 1 91 ? -20.147 1.505 18.923 1.00 63.25 91 ALA A C 1
ATOM 715 O O . ALA A 1 91 ? -19.743 1.195 17.803 1.00 63.25 91 ALA A O 1
ATOM 716 N N . GLU A 1 92 ? -20.148 2.771 19.341 1.00 67.88 92 GLU A N 1
ATOM 717 C CA . GLU A 1 92 ? -19.669 3.902 18.547 1.00 67.88 92 GLU A CA 1
ATOM 718 C C . GLU A 1 92 ? -18.150 3.874 18.299 1.00 67.88 92 GLU A C 1
ATOM 720 O O . GLU A 1 92 ? -17.697 4.318 17.243 1.00 67.88 92 GLU A O 1
ATOM 725 N N . GLU A 1 93 ? -17.354 3.300 19.211 1.00 71.62 93 GLU A N 1
ATOM 726 C CA . GLU A 1 93 ? -15.895 3.196 19.063 1.00 71.62 93 GLU A CA 1
ATOM 727 C C . GLU A 1 93 ? -15.473 2.025 18.149 1.00 71.62 93 GLU A C 1
ATOM 729 O O . GLU A 1 93 ? -14.330 1.985 17.689 1.00 71.62 93 GLU A O 1
ATOM 734 N N . LEU A 1 94 ? -16.382 1.104 17.801 1.00 75.25 94 LEU A N 1
ATOM 735 C CA . LEU A 1 94 ? -16.090 -0.007 16.882 1.00 75.25 94 LEU A CA 1
ATOM 736 C C . LEU A 1 94 ? -16.127 0.417 15.407 1.00 75.25 94 LEU A C 1
ATOM 738 O O . LEU A 1 94 ? -15.268 0.017 14.620 1.00 75.25 94 LEU A O 1
ATOM 742 N N . VAL A 1 95 ? -17.054 1.305 15.043 1.00 83.06 95 VAL A N 1
ATOM 743 C CA . VAL A 1 95 ? -17.202 1.847 13.680 1.00 83.06 95 VAL A CA 1
ATOM 744 C C . VAL A 1 95 ? -15.897 2.442 13.108 1.00 83.06 95 VAL A C 1
ATOM 746 O O . VAL A 1 95 ? -15.571 2.170 11.947 1.00 83.06 95 VAL A O 1
ATOM 749 N N . PRO A 1 96 ? -15.108 3.257 13.841 1.00 86.56 96 PRO A N 1
ATOM 750 C CA . PRO A 1 96 ? -13.830 3.750 13.327 1.00 86.56 96 PRO A CA 1
ATOM 751 C C . PRO A 1 96 ? -12.775 2.645 13.189 1.00 86.56 96 PRO A C 1
ATOM 753 O O . PRO A 1 96 ? -11.961 2.705 12.265 1.00 86.56 96 PRO A O 1
ATOM 756 N N . VAL A 1 97 ? -12.792 1.623 14.047 1.00 86.81 97 VAL A N 1
ATOM 757 C CA . VAL A 1 97 ? -11.856 0.491 13.959 1.00 86.81 97 VAL A CA 1
ATOM 758 C C . VAL A 1 97 ? -12.130 -0.337 12.708 1.00 86.81 97 VAL A C 1
ATOM 760 O O . VAL A 1 97 ? -11.197 -0.649 11.971 1.00 86.81 97 VAL A O 1
ATOM 763 N N . GLU A 1 98 ? -13.394 -0.612 12.396 1.00 87.94 98 GLU A N 1
ATOM 764 C CA . GLU A 1 98 ? -13.788 -1.311 11.166 1.00 87.94 98 GLU A CA 1
ATOM 765 C C . GLU A 1 98 ? -13.343 -0.559 9.905 1.00 87.94 98 GLU A C 1
ATOM 767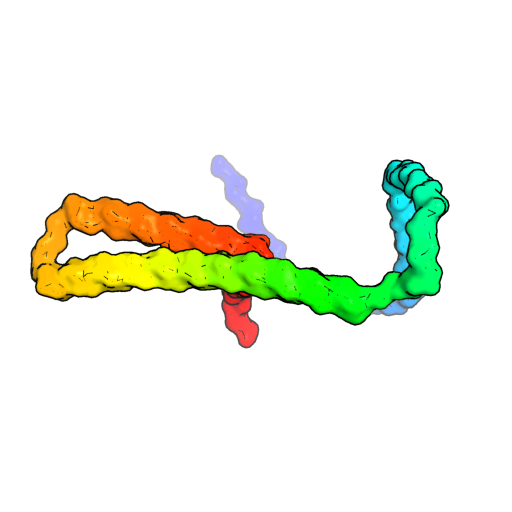 O O . GLU A 1 98 ? -12.820 -1.163 8.965 1.00 87.94 98 GLU A O 1
ATOM 772 N N . LYS A 1 99 ? -13.457 0.776 9.903 1.00 92.50 99 LYS A N 1
ATOM 773 C CA . LYS A 1 99 ? -12.939 1.614 8.808 1.00 92.50 99 LYS A CA 1
ATOM 774 C C . LYS A 1 99 ? -11.422 1.477 8.661 1.00 92.50 99 LYS A C 1
ATOM 776 O O . LYS A 1 99 ? -10.939 1.272 7.547 1.00 92.50 99 LYS A O 1
ATOM 781 N N . LEU A 1 100 ? -10.668 1.535 9.764 1.00 92.31 100 LEU A N 1
ATOM 782 C CA . LEU A 1 100 ? -9.209 1.348 9.750 1.00 92.31 100 LEU A CA 1
ATOM 783 C C . LEU A 1 100 ? -8.816 -0.048 9.252 1.00 92.31 100 LEU A C 1
ATOM 785 O O . LEU A 1 100 ? -7.847 -0.181 8.504 1.00 92.31 100 LEU A O 1
ATOM 789 N N . ILE A 1 101 ? -9.586 -1.072 9.621 1.00 91.56 101 ILE A N 1
ATOM 790 C CA . ILE A 1 101 ? -9.417 -2.448 9.148 1.00 91.56 101 ILE A CA 1
ATOM 791 C C . ILE A 1 101 ? -9.672 -2.539 7.631 1.00 91.56 101 ILE A C 1
ATOM 793 O O . ILE A 1 101 ? -8.873 -3.137 6.909 1.00 91.56 101 ILE A O 1
ATOM 797 N N . GLY A 1 102 ? -10.718 -1.893 7.109 1.00 93.31 102 GLY A N 1
ATOM 798 C CA . GLY A 1 102 ? -11.002 -1.857 5.668 1.00 93.31 102 GLY A CA 1
ATOM 799 C C . GLY A 1 102 ? -9.896 -1.183 4.844 1.00 93.31 102 GLY A C 1
ATOM 800 O O . GLY A 1 102 ? -9.496 -1.677 3.783 1.00 93.31 102 GLY A O 1
ATOM 801 N N . GLU A 1 103 ? -9.333 -0.083 5.351 1.00 91.44 103 GLU A N 1
ATOM 802 C CA . GLU A 1 103 ? -8.172 0.576 4.739 1.00 91.44 103 GLU A CA 1
ATOM 803 C C . GLU A 1 103 ? -6.919 -0.308 4.769 1.00 91.44 103 GLU A C 1
ATOM 805 O O . GLU A 1 103 ? -6.148 -0.347 3.805 1.00 91.44 103 GLU A O 1
ATOM 810 N N . ALA A 1 104 ? -6.720 -1.016 5.880 1.00 93.94 104 ALA A N 1
ATOM 811 C CA . ALA A 1 104 ? -5.645 -1.972 6.093 1.00 93.94 104 ALA A CA 1
ATOM 812 C C . ALA A 1 104 ? -5.685 -3.108 5.056 1.00 93.94 104 ALA A C 1
ATOM 814 O O . ALA A 1 104 ? -4.685 -3.331 4.367 1.00 93.94 104 ALA A O 1
ATOM 815 N N . TYR A 1 105 ? -6.838 -3.758 4.876 1.00 93.62 105 TYR A N 1
ATOM 816 C CA . TYR A 1 105 ? -7.023 -4.797 3.857 1.00 93.62 105 TYR A CA 1
ATOM 817 C C . TYR A 1 105 ? -6.813 -4.260 2.440 1.00 93.62 105 TYR A C 1
ATOM 819 O O . TYR A 1 105 ? -6.028 -4.817 1.673 1.00 93.62 105 TYR A O 1
ATOM 827 N N . SER A 1 106 ? -7.390 -3.098 2.131 1.00 93.62 106 SER A N 1
ATOM 828 C CA . SER A 1 106 ? -7.213 -2.451 0.826 1.00 93.62 106 SER A CA 1
ATOM 829 C C . SER A 1 106 ? -5.742 -2.169 0.493 1.00 93.62 106 SER A C 1
ATOM 831 O O . SER A 1 106 ? -5.332 -2.250 -0.667 1.00 93.62 106 SER A O 1
ATOM 833 N N . ALA A 1 107 ? -4.927 -1.807 1.489 1.00 92.56 107 ALA A N 1
ATOM 834 C CA . ALA A 1 107 ? -3.495 -1.583 1.304 1.00 92.56 107 ALA A CA 1
ATOM 835 C C . ALA A 1 107 ? -2.721 -2.897 1.093 1.00 92.56 107 ALA A C 1
ATOM 837 O O . ALA A 1 107 ? -1.805 -2.934 0.265 1.00 92.56 107 ALA A O 1
ATOM 838 N N . ILE A 1 108 ? -3.095 -3.969 1.802 1.00 91.50 108 ILE A N 1
ATOM 839 C CA . ILE A 1 108 ? -2.498 -5.304 1.649 1.00 91.50 108 ILE A CA 1
ATOM 840 C C . ILE A 1 108 ? -2.765 -5.842 0.243 1.00 91.50 108 ILE A C 1
ATOM 842 O O . ILE A 1 108 ? -1.816 -6.212 -0.451 1.00 91.50 108 ILE A O 1
ATOM 846 N N . ASP A 1 109 ? -4.010 -5.798 -0.225 1.00 91.56 109 ASP A N 1
ATOM 847 C CA . ASP A 1 109 ? -4.381 -6.354 -1.531 1.00 91.56 109 ASP A CA 1
ATOM 848 C C . ASP A 1 109 ? -3.696 -5.614 -2.680 1.00 91.56 109 ASP A C 1
ATOM 850 O O . ASP A 1 109 ? -3.171 -6.223 -3.614 1.00 91.56 109 ASP A O 1
ATOM 854 N N . LYS A 1 110 ? -3.577 -4.285 -2.580 1.00 90.25 110 LYS A N 1
ATOM 855 C CA . LYS A 1 110 ? -2.793 -3.491 -3.540 1.00 90.25 110 LYS A CA 1
ATOM 856 C C . LYS A 1 110 ? -1.318 -3.902 -3.550 1.00 90.25 110 LYS A C 1
ATOM 858 O O . LYS A 1 110 ? -0.692 -3.921 -4.614 1.00 90.25 110 LYS A O 1
ATOM 863 N N . ALA A 1 111 ? -0.743 -4.232 -2.394 1.00 90.50 111 ALA A N 1
ATOM 864 C CA . ALA A 1 111 ? 0.645 -4.679 -2.295 1.00 90.50 111 ALA A CA 1
ATOM 865 C C . ALA A 1 111 ? 0.854 -6.110 -2.834 1.00 90.50 111 ALA A C 1
ATOM 867 O O . ALA A 1 111 ? 1.900 -6.396 -3.422 1.00 90.50 111 ALA A O 1
ATOM 868 N N . VAL A 1 112 ? -0.137 -6.992 -2.687 1.00 90.81 112 VAL A N 1
ATOM 869 C CA . VAL A 1 112 ? -0.121 -8.349 -3.255 1.00 90.81 112 VAL A CA 1
ATOM 870 C C . VAL A 1 112 ? -0.285 -8.306 -4.778 1.00 90.81 112 VAL A C 1
ATOM 872 O O . VAL A 1 112 ? 0.538 -8.874 -5.496 1.00 90.81 112 VAL A O 1
ATOM 875 N N . ASN A 1 113 ? -1.254 -7.539 -5.287 1.00 89.00 113 ASN A N 1
ATOM 876 C CA . ASN A 1 113 ? -1.523 -7.403 -6.726 1.00 89.00 113 ASN A CA 1
ATOM 877 C C . ASN A 1 113 ? -0.356 -6.767 -7.496 1.00 89.00 113 ASN A C 1
ATOM 879 O O . ASN A 1 113 ? -0.102 -7.105 -8.649 1.00 89.00 113 ASN A O 1
ATOM 883 N N . SER A 1 114 ? 0.396 -5.867 -6.855 1.00 85.56 114 SER A N 1
ATOM 884 C CA . SER A 1 114 ? 1.613 -5.272 -7.429 1.00 85.56 114 SER A CA 1
ATOM 885 C C . SER A 1 114 ? 2.856 -6.172 -7.327 1.00 85.56 114 SER A C 1
ATOM 887 O O . SER A 1 114 ? 3.933 -5.784 -7.782 1.00 85.56 114 SER A O 1
ATOM 889 N N . GLY A 1 115 ? 2.739 -7.372 -6.743 1.00 85.69 115 GLY A N 1
ATOM 890 C CA . GLY A 1 115 ? 3.830 -8.342 -6.615 1.00 85.69 115 GLY A CA 1
ATOM 891 C C . GLY A 1 115 ? 4.909 -7.958 -5.594 1.00 85.69 115 GLY A C 1
ATOM 892 O O . GLY A 1 115 ? 5.993 -8.548 -5.602 1.00 85.69 115 GLY A O 1
ATOM 893 N N . LEU A 1 116 ? 4.633 -6.973 -4.729 1.00 85.50 116 LEU A N 1
ATOM 894 C CA . LEU A 1 116 ? 5.534 -6.500 -3.669 1.00 85.50 116 LEU A CA 1
ATOM 895 C C . LEU A 1 116 ? 5.593 -7.459 -2.488 1.00 85.50 116 LEU A C 1
ATOM 897 O O . LEU A 1 116 ? 6.656 -7.668 -1.894 1.00 85.50 116 LEU A O 1
ATOM 901 N N . LEU A 1 117 ? 4.420 -7.979 -2.137 1.00 83.81 117 LEU A N 1
ATOM 902 C CA . LEU A 1 117 ? 4.215 -9.049 -1.182 1.00 83.81 117 LEU A CA 1
ATOM 903 C C . LEU A 1 117 ? 3.758 -10.266 -1.974 1.00 83.81 117 LEU A C 1
ATOM 905 O O . LEU A 1 117 ? 2.991 -10.151 -2.929 1.00 83.81 117 LEU A O 1
ATOM 909 N N . LYS A 1 118 ? 4.269 -11.437 -1.612 1.00 85.94 118 LYS A N 1
ATOM 910 C CA . LYS A 1 118 ? 3.796 -12.680 -2.205 1.00 85.94 118 LYS A CA 1
ATOM 911 C C . LYS A 1 118 ? 2.537 -13.095 -1.467 1.00 85.94 118 LYS A C 1
ATOM 913 O O . LYS A 1 118 ? 2.548 -13.146 -0.239 1.00 85.94 118 LYS A O 1
ATOM 918 N N . GLN A 1 119 ? 1.476 -13.388 -2.217 1.00 77.25 119 GLN A N 1
ATOM 919 C CA . GLN A 1 119 ? 0.370 -14.149 -1.656 1.00 77.25 119 GLN A CA 1
ATOM 920 C C . GLN A 1 119 ? 0.952 -15.464 -1.148 1.00 77.25 119 GLN A C 1
ATOM 922 O O . GLN A 1 119 ? 1.695 -16.141 -1.865 1.00 77.25 119 GLN A O 1
ATOM 927 N N . CYS A 1 120 ? 0.686 -15.792 0.106 1.00 58.75 120 CYS A N 1
ATOM 928 C CA . CYS A 1 120 ? 1.092 -17.077 0.631 1.00 58.75 120 CYS A CA 1
ATOM 929 C C . CYS A 1 120 ? 0.134 -18.115 0.030 1.00 58.75 120 CYS A C 1
ATOM 931 O O . CYS A 1 120 ? -0.967 -18.316 0.537 1.00 58.75 120 CYS A O 1
ATOM 933 N N . SER A 1 121 ? 0.513 -18.731 -1.094 1.00 51.38 121 SER A N 1
ATOM 934 C CA . SER A 1 121 ? -0.080 -20.001 -1.506 1.00 51.38 121 SER A CA 1
ATOM 935 C C . SER A 1 121 ? 0.363 -21.022 -0.465 1.00 51.38 121 SER A C 1
ATOM 937 O O . SER A 1 121 ? 1.513 -21.453 -0.452 1.00 51.38 121 SER A O 1
ATOM 939 N N . ARG A 1 122 ? -0.529 -21.261 0.488 1.00 56.06 122 ARG A N 1
ATOM 940 C CA . ARG A 1 122 ? -0.435 -22.208 1.596 1.00 56.06 122 ARG A CA 1
ATOM 941 C C . ARG A 1 122 ? 0.409 -23.453 1.261 1.00 56.06 122 ARG A C 1
ATOM 943 O O . ARG A 1 122 ? 0.149 -24.086 0.247 1.00 56.06 122 ARG A O 1
ATOM 950 N N . PHE A 1 123 ? 1.371 -23.744 2.148 1.00 44.44 123 PHE A N 1
ATOM 951 C CA . PHE A 1 123 ? 1.884 -25.069 2.540 1.00 44.44 123 PHE A CA 1
ATOM 952 C C . PHE A 1 123 ? 1.733 -26.187 1.488 1.00 44.44 123 PHE A C 1
ATOM 954 O O . PHE A 1 123 ? 0.649 -26.752 1.342 1.00 44.44 123 PHE A O 1
ATOM 961 N N . ALA A 1 124 ? 2.841 -26.530 0.829 1.00 40.81 124 ALA A N 1
ATOM 962 C CA . ALA A 1 124 ? 3.110 -27.903 0.406 1.00 40.81 124 ALA A CA 1
ATOM 963 C C . ALA A 1 124 ? 4.003 -28.554 1.468 1.00 40.81 124 ALA A C 1
ATOM 965 O O . ALA A 1 124 ? 4.858 -27.814 2.014 1.00 40.81 124 ALA A O 1
#

Foldseek 3Di:
DDDDDDDDDDDDDDDDDDDDDDPPPPDCDPPPPPPDDPPDPPDDPDPVVVVVVVVVVVVVVLVVLVVQLVVLVVVLVVLVVVVVVDPDDDPVSVVVSVVSVVSNVVSVVVCCVVVSDPDPPDDD

InterPro domains:
  IPR002583 Small ribosomal subunit protein bS20 [PF01649] (46-119)
  IPR002583 Small ribosomal subunit protein bS20 [PTHR33398] (41-119)
  IPR002583 Small ribosomal subunit protein bS20 [TIGR00029] (46-118)
  IPR036510 Small ribosomal subunit protein bS20 superfamily [G3DSA:1.20.58.110] (45-120)
  IPR036510 Small ribosomal subunit protein bS20 superfamily [SSF46992] (46-119)

pLDDT: mean 71.34, std 21.42, range [32.56, 95.75]

Secondary structure (DSSP, 8-state):
-------------------------------------S---SS---HHHHHHHHHHHHHHHHHHHHHHHHHHHHHHHHHHHHHHHSSS--HHHHHHHHHHHHHHHHHHHHHHHTTSS-------

Radius of gyration: 27.97 Å; chains: 1; bounding box: 65×57×68 Å